Protein AF-A0A7K2M2U3-F1 (afdb_monomer_lite)

Secondary structure (DSSP, 8-state):
------HHHHHHHHHHHHTT--EEEEE--GGGSHHHHHHHHHHHHHH-TTEEEEE--SS----TT------PPPPHHHHHHHHHHHHHHPPP-

Structure (mmCIF, N/CA/C/O backbone):
data_AF-A0A7K2M2U3-F1
#
_entry.id   AF-A0A7K2M2U3-F1
#
loop_
_atom_site.group_PDB
_atom_site.id
_atom_site.type_symbol
_atom_site.label_atom_id
_atom_site.label_alt_id
_atom_site.label_comp_id
_atom_site.label_asym_id
_atom_site.label_entity_id
_atom_site.label_seq_id
_atom_site.pdbx_PDB_ins_code
_atom_site.Cartn_x
_atom_site.Cartn_y
_atom_site.Cartn_z
_atom_site.occupancy
_atom_site.B_iso_or_equiv
_atom_site.auth_seq_id
_atom_site.auth_comp_id
_atom_site.auth_asym_id
_atom_site.auth_atom_id
_atom_site.pdbx_PDB_model_num
ATOM 1 N N . GLU A 1 1 ? 14.700 -26.222 0.730 1.00 38.25 1 GLU A N 1
ATOM 2 C CA . GLU A 1 1 ? 15.462 -25.361 -0.201 1.00 38.25 1 GLU A CA 1
ATOM 3 C C . GLU A 1 1 ? 14.645 -24.085 -0.400 1.00 38.25 1 GLU A C 1
ATOM 5 O O . GLU A 1 1 ? 13.642 -24.116 -1.080 1.00 38.25 1 GLU A O 1
ATOM 10 N N . GLY A 1 2 ? 14.796 -22.989 0.333 1.00 42.41 2 GLY A N 1
ATOM 11 C CA . GLY A 1 2 ? 16.004 -22.309 0.777 1.00 42.41 2 GLY A CA 1
ATOM 12 C C . GLY A 1 2 ? 16.066 -20.951 0.066 1.00 42.41 2 GLY A C 1
ATOM 13 O O . GLY A 1 2 ? 17.007 -20.730 -0.683 1.00 42.41 2 GLY A O 1
ATOM 14 N N . LEU A 1 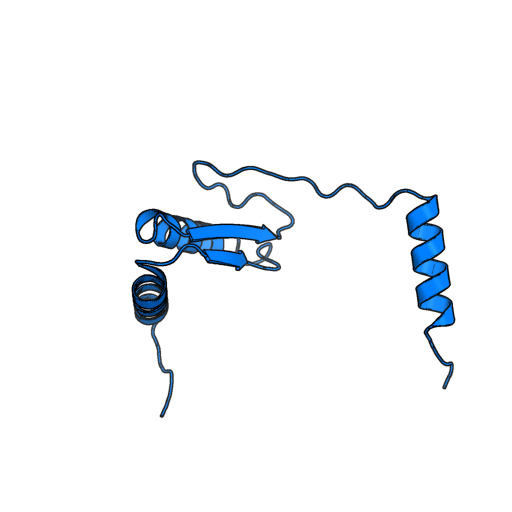3 ? 15.049 -20.083 0.244 1.00 51.28 3 LEU A N 1
ATOM 15 C CA . LEU A 1 3 ? 14.985 -18.718 -0.313 1.00 51.28 3 LEU A CA 1
ATOM 16 C C . LEU A 1 3 ? 16.082 -17.820 0.287 1.00 51.28 3 LEU A C 1
ATOM 18 O O . LEU A 1 3 ? 15.810 -16.868 1.014 1.00 51.28 3 LEU A O 1
ATOM 22 N N . ARG A 1 4 ? 17.346 -18.087 -0.026 1.00 56.84 4 ARG A N 1
ATOM 23 C CA . ARG A 1 4 ? 18.394 -17.073 0.091 1.00 56.84 4 ARG A CA 1
ATOM 24 C C . ARG A 1 4 ? 18.402 -16.280 -1.206 1.00 56.84 4 ARG A C 1
ATOM 26 O O . ARG A 1 4 ? 19.254 -16.465 -2.061 1.00 56.84 4 ARG A O 1
ATOM 33 N N . SER A 1 5 ? 17.361 -15.468 -1.355 1.00 57.59 5 SER A N 1
ATOM 34 C CA . SER A 1 5 ? 17.222 -14.496 -2.430 1.00 57.59 5 SER A CA 1
ATOM 35 C C . SER A 1 5 ? 17.914 -13.216 -2.004 1.00 57.59 5 SER A C 1
ATOM 37 O O . SER A 1 5 ? 17.607 -12.693 -0.932 1.00 57.59 5 SER A O 1
ATOM 39 N N . THR A 1 6 ? 18.792 -12.673 -2.839 1.00 64.31 6 THR A N 1
ATOM 40 C CA . THR A 1 6 ? 19.139 -11.259 -2.700 1.00 64.31 6 THR A CA 1
ATOM 41 C C . THR A 1 6 ? 17.916 -10.416 -3.090 1.00 64.31 6 THR A C 1
ATOM 43 O O . THR A 1 6 ? 16.995 -10.911 -3.751 1.00 64.31 6 THR A O 1
ATOM 46 N N . ALA A 1 7 ? 17.852 -9.159 -2.645 1.00 61.34 7 ALA A N 1
ATOM 47 C CA . ALA A 1 7 ? 16.721 -8.273 -2.946 1.00 61.34 7 ALA A CA 1
ATOM 48 C C . ALA A 1 7 ? 16.513 -8.084 -4.463 1.00 61.34 7 ALA A C 1
ATOM 50 O O . ALA A 1 7 ? 15.377 -7.987 -4.925 1.00 61.34 7 ALA A O 1
ATOM 51 N N . VAL A 1 8 ? 17.607 -8.107 -5.235 1.00 61.59 8 VAL A N 1
ATOM 52 C CA . VAL A 1 8 ? 17.594 -7.995 -6.701 1.00 61.59 8 VAL A CA 1
ATOM 53 C C . VAL A 1 8 ? 16.915 -9.215 -7.328 1.00 61.59 8 VAL A C 1
ATOM 55 O O . VAL A 1 8 ? 15.983 -9.053 -8.113 1.00 61.59 8 VAL A O 1
ATOM 58 N N . ASP A 1 9 ? 17.249 -10.426 -6.865 1.00 80.12 9 ASP A N 1
ATOM 59 C CA . ASP A 1 9 ? 16.602 -11.655 -7.351 1.00 80.12 9 ASP A CA 1
ATOM 60 C C . ASP A 1 9 ? 15.095 -11.686 -7.030 1.00 80.12 9 ASP A C 1
ATOM 62 O O . ASP A 1 9 ? 14.314 -12.353 -7.708 1.00 80.12 9 ASP A O 1
ATOM 66 N N . GLY A 1 10 ? 14.672 -10.998 -5.965 1.00 87.12 10 GLY A N 1
ATOM 67 C CA . GLY A 1 10 ? 13.267 -10.897 -5.572 1.00 87.12 10 GLY A CA 1
ATOM 68 C C . GLY A 1 10 ? 12.455 -10.031 -6.531 1.00 87.12 10 GLY A C 1
ATOM 69 O O . GLY A 1 10 ? 11.398 -10.461 -6.995 1.00 87.12 10 GLY A O 1
ATOM 70 N N . LEU A 1 11 ? 12.968 -8.840 -6.853 1.00 89.69 11 LEU A N 1
ATOM 71 C CA . LEU A 1 11 ? 12.319 -7.919 -7.784 1.00 89.69 11 LEU A CA 1
ATOM 72 C C . LEU A 1 11 ? 12.254 -8.504 -9.197 1.00 89.69 11 LEU A C 1
ATOM 74 O O . LEU A 1 11 ? 11.204 -8.434 -9.825 1.00 89.69 11 LEU A O 1
ATOM 78 N N . ASP A 1 12 ? 13.331 -9.127 -9.680 1.00 91.62 12 ASP A N 1
ATOM 79 C CA . ASP A 1 12 ? 13.344 -9.735 -11.015 1.00 91.62 12 ASP A CA 1
ATOM 80 C C . ASP A 1 12 ? 12.302 -10.845 -11.159 1.00 91.62 12 ASP A C 1
ATOM 82 O O . ASP A 1 12 ? 11.562 -10.877 -12.145 1.00 91.62 12 ASP A O 1
ATOM 86 N N . ARG A 1 13 ? 12.184 -11.717 -10.150 1.00 92.31 13 ARG A N 1
ATOM 87 C CA . ARG A 1 13 ? 11.147 -12.758 -10.144 1.00 92.31 13 ARG A CA 1
ATOM 88 C C . ARG A 1 13 ? 9.743 -12.174 -10.075 1.00 92.31 13 ARG A C 1
ATOM 90 O O . ARG A 1 13 ? 8.845 -12.703 -10.724 1.00 92.31 13 ARG A O 1
ATOM 97 N N . LEU A 1 14 ? 9.546 -11.107 -9.302 1.00 92.69 14 LEU A N 1
ATOM 98 C CA . LEU A 1 14 ? 8.251 -10.439 -9.224 1.00 92.69 14 LEU A CA 1
ATOM 99 C C . LEU A 1 14 ? 7.876 -9.807 -10.569 1.00 92.69 14 LEU A C 1
ATOM 101 O O . LEU A 1 14 ? 6.766 -10.030 -11.041 1.00 92.69 14 LEU A O 1
ATOM 105 N N . CYS A 1 15 ? 8.800 -9.086 -11.208 1.00 93.62 15 CYS A N 1
ATOM 106 C CA . CYS A 1 15 ? 8.564 -8.493 -12.520 1.00 93.62 15 CYS A CA 1
ATOM 107 C C . CYS A 1 15 ? 8.242 -9.563 -13.568 1.00 93.62 15 CYS A C 1
ATOM 109 O O . CYS A 1 15 ? 7.248 -9.430 -14.270 1.00 93.62 15 CYS A O 1
ATOM 111 N N . GLY A 1 16 ? 9.007 -10.659 -13.620 1.00 93.38 16 GLY A N 1
ATOM 112 C CA . GLY A 1 16 ? 8.723 -11.763 -14.544 1.00 93.38 16 GLY A CA 1
ATOM 113 C C . GLY A 1 16 ? 7.370 -12.442 -14.288 1.00 93.38 16 GLY A C 1
ATOM 114 O O . GLY A 1 16 ? 6.725 -12.918 -15.215 1.00 93.38 16 GLY A O 1
ATOM 115 N N . ALA A 1 17 ? 6.887 -12.461 -13.042 1.00 92.00 17 ALA A N 1
ATOM 116 C CA . ALA A 1 17 ? 5.555 -12.980 -12.730 1.00 92.00 17 ALA A CA 1
ATOM 117 C C . ALA A 1 17 ? 4.412 -12.024 -13.136 1.00 92.00 17 ALA A C 1
ATOM 119 O O . ALA A 1 17 ? 3.270 -12.474 -13.283 1.00 92.00 17 ALA A O 1
ATOM 120 N N . LEU A 1 18 ? 4.706 -10.727 -13.289 1.00 94.00 18 LEU A N 1
ATOM 121 C CA . LEU A 1 18 ? 3.739 -9.649 -13.520 1.00 94.00 18 LEU A CA 1
ATOM 122 C C . LEU A 1 18 ? 3.793 -9.035 -14.930 1.00 94.00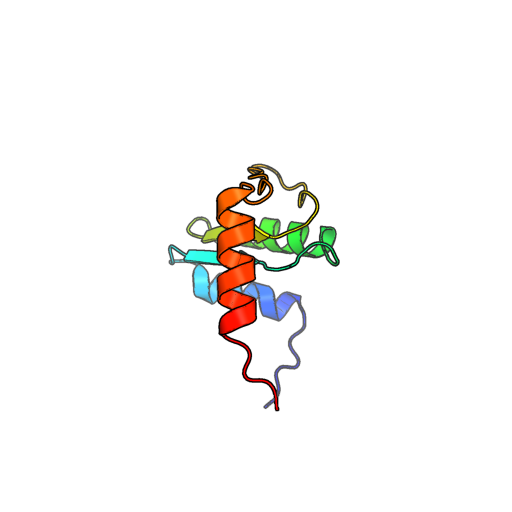 18 LEU A C 1
ATOM 124 O O . LEU A 1 18 ? 2.911 -8.244 -15.246 1.00 94.00 18 LEU A O 1
ATOM 128 N N . GLU A 1 19 ? 4.781 -9.388 -15.757 1.00 82.38 19 GLU A N 1
ATOM 129 C CA . GLU A 1 19 ? 5.087 -8.756 -17.054 1.00 82.38 19 GLU A CA 1
ATOM 130 C C . GLU A 1 19 ? 3.855 -8.572 -17.959 1.00 82.38 19 GLU A C 1
ATOM 132 O O . GLU A 1 19 ? 3.590 -7.459 -18.407 1.00 82.38 19 GLU A O 1
ATOM 137 N N . ASP A 1 20 ? 3.035 -9.616 -18.109 1.00 84.88 20 ASP A N 1
ATOM 138 C CA . ASP A 1 20 ? 1.828 -9.610 -18.952 1.00 84.88 20 ASP A CA 1
ATOM 139 C C . ASP A 1 20 ? 0.517 -9.523 -18.148 1.00 84.88 20 ASP A C 1
ATOM 141 O O . ASP A 1 20 ? -0.540 -9.974 -18.600 1.00 84.88 20 ASP A O 1
ATOM 145 N N . ARG A 1 21 ? 0.564 -9.015 -16.909 1.00 91.12 21 ARG A N 1
ATOM 146 C CA . ARG A 1 21 ? -0.604 -8.978 -16.017 1.00 91.12 21 ARG A CA 1
ATOM 147 C C . ARG A 1 21 ? -1.030 -7.560 -15.684 1.00 91.12 21 ARG A C 1
ATOM 149 O O . ARG A 1 21 ? -0.234 -6.724 -15.269 1.00 91.12 21 ARG A O 1
ATOM 156 N N . GLU A 1 22 ? -2.339 -7.348 -15.728 1.00 95.75 22 GLU A N 1
ATOM 157 C CA . GLU A 1 22 ? -2.967 -6.241 -15.020 1.00 95.75 22 GLU A CA 1
ATOM 158 C C . GLU A 1 22 ? -3.104 -6.622 -13.544 1.00 95.75 22 GLU A C 1
ATOM 160 O O . GLU A 1 22 ? -3.818 -7.566 -13.196 1.00 95.75 22 GLU A O 1
ATOM 165 N N . ALA A 1 23 ? -2.385 -5.926 -12.664 1.00 95.69 23 ALA A N 1
ATOM 166 C CA . ALA A 1 23 ? -2.365 -6.254 -11.241 1.00 95.69 23 ALA A CA 1
ATOM 167 C C . ALA A 1 23 ? -2.348 -5.003 -10.363 1.00 95.69 23 ALA A C 1
ATOM 169 O O . ALA A 1 23 ? -1.729 -3.995 -10.696 1.00 95.69 23 ALA A O 1
ATOM 170 N N . LEU A 1 24 ? -2.998 -5.091 -9.203 1.00 96.75 24 LEU A N 1
ATOM 171 C CA . LEU A 1 24 ? -2.868 -4.110 -8.131 1.00 96.75 24 LEU A CA 1
ATOM 172 C C . LEU A 1 24 ? -1.966 -4.688 -7.042 1.00 96.75 24 LEU A C 1
ATOM 174 O O . LEU A 1 24 ? -2.322 -5.684 -6.412 1.00 96.75 24 LEU A O 1
ATOM 178 N N . LEU A 1 25 ? -0.823 -4.049 -6.806 1.00 95.75 25 LEU A N 1
ATOM 179 C CA . LEU A 1 25 ? 0.051 -4.356 -5.682 1.00 95.75 25 LEU A CA 1
ATOM 180 C C . LEU A 1 25 ? -0.221 -3.384 -4.534 1.00 95.75 25 LEU A C 1
ATOM 182 O O . LEU A 1 25 ? -0.137 -2.169 -4.712 1.00 95.75 25 LEU A O 1
ATOM 186 N N . VAL A 1 26 ? -0.524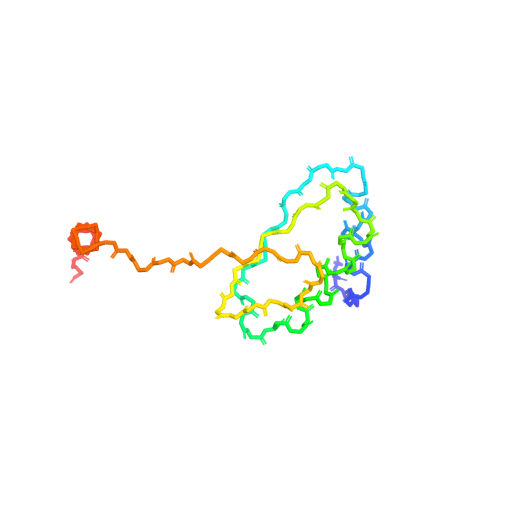 -3.926 -3.355 1.00 96.94 26 VAL A N 1
ATOM 187 C CA . VAL A 1 26 ? -0.693 -3.137 -2.131 1.00 96.94 26 VAL A CA 1
ATOM 188 C C . VAL A 1 26 ? 0.590 -3.207 -1.313 1.00 96.94 26 VAL A C 1
ATOM 190 O O . VAL A 1 26 ? 1.029 -4.298 -0.947 1.00 96.94 26 VAL A O 1
ATOM 193 N N . LEU A 1 27 ? 1.181 -2.049 -1.035 1.00 96.19 27 LEU A N 1
ATOM 194 C CA . LEU A 1 27 ? 2.309 -1.899 -0.123 1.00 96.19 27 LEU A CA 1
ATOM 195 C C . LEU A 1 27 ? 1.779 -1.307 1.177 1.00 96.19 27 LEU A C 1
ATOM 197 O O . LEU A 1 27 ? 1.325 -0.168 1.193 1.00 96.19 27 LEU A O 1
ATOM 201 N N . ASP A 1 28 ? 1.790 -2.092 2.246 1.00 96.25 28 ASP A N 1
ATOM 202 C CA . ASP A 1 28 ? 1.219 -1.669 3.521 1.00 96.25 28 ASP A CA 1
ATOM 203 C C . ASP A 1 28 ? 2.298 -1.126 4.470 1.00 96.25 28 ASP A C 1
ATOM 205 O O . ASP A 1 28 ? 3.417 -1.642 4.497 1.00 96.25 28 ASP A O 1
ATOM 209 N N . ASN A 1 29 ? 1.943 -0.116 5.264 1.00 92.75 29 ASN A N 1
ATOM 210 C CA . ASN A 1 29 ? 2.716 0.399 6.396 1.00 92.75 29 ASN A CA 1
ATOM 211 C C . ASN A 1 29 ? 4.150 0.841 6.025 1.00 92.75 29 ASN A C 1
ATOM 213 O O . ASN A 1 29 ? 5.139 0.463 6.667 1.00 92.75 29 ASN A O 1
ATOM 217 N N . CYS A 1 30 ? 4.271 1.621 4.948 1.00 96.62 30 CYS A N 1
ATOM 218 C CA . CYS A 1 30 ? 5.555 2.031 4.381 1.00 96.62 30 CYS A CA 1
ATOM 219 C C . CYS A 1 30 ? 6.288 3.117 5.190 1.00 96.62 30 CYS A C 1
ATOM 221 O O . CYS A 1 30 ? 7.432 3.409 4.855 1.00 96.62 30 CYS A O 1
ATOM 223 N N . GLU A 1 31 ? 5.713 3.682 6.262 1.00 93.88 31 GLU A N 1
ATOM 224 C CA . GLU A 1 31 ? 6.287 4.830 6.997 1.00 93.88 31 GLU A CA 1
ATOM 225 C C . GLU A 1 31 ? 7.684 4.596 7.597 1.00 93.88 31 GLU A C 1
ATOM 227 O O . GLU A 1 31 ? 8.385 5.542 7.940 1.00 93.88 31 GLU A O 1
ATOM 232 N N . HIS A 1 32 ? 8.106 3.341 7.742 1.00 94.31 32 HIS A N 1
ATOM 233 C CA . HIS A 1 32 ? 9.438 2.998 8.244 1.00 94.31 32 HIS A CA 1
ATOM 234 C C . HIS A 1 32 ? 10.472 2.777 7.135 1.00 94.31 32 HIS A C 1
ATOM 236 O O . HIS A 1 32 ? 11.658 2.666 7.432 1.00 94.31 32 HIS A O 1
ATOM 242 N N . LEU A 1 33 ? 10.027 2.668 5.882 1.00 95.31 33 LEU A N 1
ATOM 243 C CA . LEU A 1 33 ? 10.821 2.252 4.724 1.00 95.31 33 LEU A CA 1
ATOM 244 C C . LEU A 1 33 ? 10.457 3.074 3.481 1.00 95.31 33 LEU A C 1
ATOM 246 O O . LEU A 1 33 ? 10.437 2.546 2.373 1.00 95.31 33 LEU A O 1
ATOM 250 N N . VAL A 1 34 ? 10.133 4.353 3.652 1.00 95.25 34 VAL A N 1
ATOM 251 C CA . VAL A 1 34 ? 9.566 5.188 2.583 1.00 95.25 34 VAL A CA 1
ATOM 252 C C . VAL A 1 34 ? 10.488 5.256 1.367 1.00 95.25 34 VAL A C 1
ATOM 254 O O . VAL A 1 34 ? 10.045 4.991 0.252 1.00 95.25 34 VAL A O 1
ATOM 257 N N . GLU A 1 35 ? 11.782 5.501 1.576 1.00 95.50 35 GLU A N 1
ATOM 258 C CA . GLU A 1 35 ? 12.782 5.553 0.500 1.00 95.50 35 GLU A CA 1
ATOM 259 C C . GLU A 1 35 ? 12.918 4.212 -0.241 1.00 95.50 35 GLU A C 1
ATOM 261 O O . GLU A 1 35 ? 12.971 4.159 -1.474 1.00 95.50 35 GLU A O 1
ATOM 266 N N . ASP A 1 36 ? 12.933 3.104 0.501 1.00 94.81 36 ASP A N 1
ATOM 267 C CA . ASP A 1 36 ? 13.044 1.763 -0.069 1.00 94.81 36 ASP A CA 1
ATOM 268 C C . ASP A 1 36 ? 11.779 1.357 -0.830 1.00 94.81 36 ASP A C 1
ATOM 270 O O . ASP A 1 36 ? 11.871 0.798 -1.927 1.00 94.81 36 ASP A O 1
ATOM 274 N N . ALA A 1 37 ? 10.605 1.684 -0.288 1.00 95.81 37 ALA A N 1
ATOM 275 C CA . ALA A 1 37 ? 9.314 1.465 -0.924 1.00 95.81 37 ALA A CA 1
ATOM 276 C C . ALA A 1 37 ? 9.179 2.298 -2.205 1.00 95.81 37 ALA A C 1
ATOM 278 O O . ALA A 1 37 ? 8.754 1.769 -3.232 1.00 95.81 37 ALA A O 1
ATOM 279 N N . ALA A 1 38 ? 9.605 3.564 -2.181 1.00 96.50 38 ALA A N 1
ATOM 280 C CA . ALA A 1 38 ? 9.626 4.450 -3.341 1.00 96.50 38 ALA A CA 1
ATOM 281 C C . ALA A 1 38 ? 10.522 3.899 -4.458 1.00 96.50 38 ALA A C 1
ATOM 283 O O . ALA A 1 38 ? 10.098 3.783 -5.611 1.00 96.50 38 ALA A O 1
ATOM 284 N N . ARG A 1 39 ? 11.746 3.478 -4.110 1.00 95.56 39 ARG A N 1
ATOM 285 C CA . ARG A 1 39 ? 12.683 2.850 -5.051 1.00 95.56 39 ARG A CA 1
ATOM 286 C C . ARG A 1 39 ? 12.109 1.567 -5.649 1.00 95.56 39 ARG A C 1
ATOM 288 O O . ARG A 1 39 ? 12.177 1.374 -6.862 1.00 95.56 39 ARG A O 1
ATOM 295 N N . PHE A 1 40 ? 11.540 0.696 -4.819 1.00 94.69 40 PHE A N 1
ATOM 296 C CA . PHE A 1 40 ? 10.914 -0.544 -5.269 1.00 94.69 40 PHE A CA 1
ATOM 297 C C . PHE A 1 40 ? 9.726 -0.277 -6.206 1.00 94.69 40 PHE A C 1
ATOM 299 O O . PHE A 1 40 ? 9.672 -0.845 -7.298 1.00 94.69 40 PHE A O 1
ATOM 306 N N . ALA A 1 41 ? 8.814 0.620 -5.821 1.00 95.38 41 ALA A N 1
ATOM 307 C CA . ALA A 1 41 ? 7.646 0.978 -6.619 1.00 95.38 41 ALA A CA 1
ATOM 308 C C . ALA A 1 41 ? 8.049 1.586 -7.969 1.00 95.38 41 ALA A C 1
ATOM 310 O O . ALA A 1 41 ? 7.506 1.191 -8.998 1.00 95.38 41 ALA A O 1
ATOM 311 N N . GLY A 1 42 ? 9.042 2.480 -7.987 1.00 94.88 42 GLY A N 1
ATOM 312 C CA . GLY A 1 42 ? 9.555 3.074 -9.222 1.00 94.88 42 GLY A CA 1
ATOM 313 C C . GLY A 1 42 ? 10.129 2.035 -10.189 1.00 94.88 42 GLY A C 1
ATOM 314 O O . GLY A 1 42 ? 9.799 2.045 -11.375 1.00 94.88 42 GLY A O 1
ATOM 315 N N . LEU A 1 43 ? 10.939 1.095 -9.688 1.00 94.12 43 LEU A N 1
ATOM 316 C CA . LEU A 1 43 ? 11.496 0.021 -10.515 1.00 94.12 43 LEU A CA 1
ATOM 317 C C . LEU A 1 43 ? 10.416 -0.934 -11.040 1.00 94.12 43 LEU A C 1
ATOM 319 O O . LEU A 1 43 ? 10.484 -1.353 -12.195 1.00 94.12 43 LEU A O 1
ATOM 323 N N . LEU A 1 44 ? 9.432 -1.278 -10.205 1.00 93.94 44 LEU A N 1
ATOM 324 C CA . LEU A 1 44 ? 8.336 -2.163 -10.589 1.00 93.94 44 LEU A CA 1
ATOM 325 C C . LEU A 1 44 ? 7.455 -1.522 -11.668 1.00 93.94 44 LEU A C 1
ATOM 327 O O . LEU A 1 44 ? 7.220 -2.134 -12.706 1.00 93.94 44 LEU A O 1
ATOM 331 N N . LEU A 1 45 ? 7.018 -0.279 -11.454 1.00 94.00 45 LEU A N 1
ATOM 332 C CA . LEU A 1 45 ? 6.167 0.457 -12.395 1.00 94.00 45 LEU A CA 1
ATOM 333 C C . LEU A 1 45 ? 6.867 0.700 -13.739 1.00 94.00 45 LEU A C 1
ATOM 335 O O . LEU A 1 45 ? 6.224 0.651 -14.783 1.00 94.00 45 LEU A O 1
ATOM 339 N N . GLY A 1 46 ? 8.187 0.913 -13.731 1.00 93.06 46 GLY A N 1
ATOM 340 C CA . GLY A 1 46 ? 8.967 1.064 -14.960 1.00 93.06 46 GLY A CA 1
ATOM 341 C C . GLY A 1 46 ? 9.101 -0.223 -15.784 1.00 93.06 46 GLY A C 1
ATOM 342 O O . GLY A 1 46 ? 9.317 -0.148 -16.991 1.00 93.06 46 GLY A O 1
ATOM 343 N N . ARG A 1 47 ? 8.982 -1.399 -15.154 1.00 93.62 47 ARG A N 1
ATOM 344 C CA . ARG A 1 47 ? 9.149 -2.711 -15.808 1.00 93.62 47 ARG A CA 1
ATOM 345 C C . ARG A 1 47 ? 7.833 -3.409 -16.125 1.00 93.62 47 ARG A C 1
ATOM 347 O O . ARG A 1 47 ? 7.794 -4.213 -17.047 1.00 93.62 47 ARG A O 1
ATOM 354 N N . CYS A 1 48 ? 6.782 -3.122 -15.367 1.00 95.19 48 CYS A N 1
ATOM 355 C CA . CYS A 1 48 ? 5.492 -3.792 -15.471 1.00 95.19 48 CYS A CA 1
ATOM 356 C C . CYS A 1 48 ? 4.385 -2.745 -15.679 1.00 95.19 48 CYS A C 1
ATOM 358 O O . CYS A 1 48 ? 3.738 -2.342 -14.712 1.00 95.19 48 CYS A O 1
ATOM 360 N N . PRO A 1 49 ? 4.142 -2.287 -16.922 1.00 91.81 49 PRO A N 1
ATOM 361 C CA . PRO A 1 49 ? 3.214 -1.185 -17.199 1.00 91.81 49 PRO A CA 1
ATOM 362 C C . PRO A 1 49 ? 1.742 -1.510 -16.885 1.00 91.81 49 PRO A C 1
ATOM 364 O O . PRO A 1 49 ? 0.945 -0.595 -16.698 1.00 91.81 49 PRO A O 1
ATOM 367 N N . GLY A 1 50 ? 1.375 -2.796 -16.803 1.00 94.38 50 GLY A N 1
ATOM 368 C CA . GLY A 1 50 ? 0.046 -3.243 -16.361 1.00 94.38 50 GLY A CA 1
ATOM 369 C C . GLY A 1 50 ? -0.158 -3.204 -14.840 1.00 94.38 50 GLY A C 1
ATOM 370 O O . GLY A 1 50 ? -1.274 -3.406 -14.356 1.00 94.38 50 GLY A O 1
ATOM 371 N N . VAL A 1 51 ? 0.896 -2.946 -14.061 1.00 96.06 51 VAL A N 1
ATOM 372 C CA . VAL A 1 51 ? 0.828 -2.936 -12.599 1.00 96.06 51 VAL A CA 1
ATOM 373 C C . VAL A 1 51 ? 0.453 -1.550 -12.087 1.00 96.06 51 VAL A C 1
ATOM 375 O O . VAL A 1 51 ? 0.991 -0.528 -12.503 1.00 96.06 51 VAL A O 1
ATOM 378 N N . ARG A 1 52 ? -0.447 -1.524 -11.107 1.00 96.38 52 ARG A N 1
ATOM 379 C CA . ARG A 1 52 ? -0.779 -0.351 -10.297 1.00 96.38 52 ARG A CA 1
ATOM 380 C C . ARG A 1 52 ? -0.318 -0.594 -8.869 1.00 96.38 52 ARG A C 1
ATOM 382 O O . ARG A 1 52 ? -0.432 -1.710 -8.368 1.00 96.38 52 ARG A O 1
ATOM 389 N N . VAL A 1 53 ? 0.162 0.450 -8.202 1.00 96.62 53 VAL A N 1
ATOM 390 C CA . VAL A 1 53 ? 0.585 0.380 -6.798 1.00 96.62 53 VAL A CA 1
ATOM 391 C C . VAL A 1 53 ? -0.351 1.220 -5.937 1.00 96.62 53 VAL A C 1
ATOM 393 O O . VAL A 1 53 ? -0.638 2.368 -6.271 1.00 96.62 53 VAL A O 1
ATOM 396 N N . LEU A 1 54 ? -0.817 0.644 -4.830 1.00 97.81 54 LEU A N 1
ATOM 397 C CA . LEU A 1 54 ? -1.453 1.360 -3.728 1.00 97.81 54 LEU A CA 1
ATOM 398 C C . LEU A 1 54 ? -0.555 1.224 -2.501 1.00 97.81 54 LEU A C 1
ATOM 400 O O . LEU A 1 54 ? -0.420 0.128 -1.965 1.00 97.81 54 LEU A O 1
ATOM 404 N N . ALA A 1 55 ? 0.052 2.321 -2.066 1.00 97.56 55 ALA A N 1
ATOM 405 C CA . ALA A 1 55 ? 0.857 2.346 -0.853 1.00 97.56 55 ALA A CA 1
ATOM 406 C C . ALA A 1 55 ? 0.068 2.982 0.299 1.00 97.56 55 ALA A C 1
ATOM 408 O O . ALA A 1 55 ? -0.573 4.016 0.109 1.00 97.56 55 ALA A O 1
ATOM 409 N N . THR A 1 56 ? 0.122 2.384 1.488 1.00 96.44 56 THR A N 1
ATOM 410 C CA . THR A 1 56 ? -0.316 3.020 2.735 1.00 96.44 56 THR A CA 1
ATOM 411 C C . THR A 1 56 ? 0.924 3.482 3.503 1.00 96.44 56 THR A C 1
ATOM 413 O O . THR A 1 56 ? 1.923 2.767 3.622 1.00 96.44 56 THR A O 1
ATOM 416 N N . SER A 1 57 ? 0.897 4.726 3.970 1.00 96.56 57 SER A N 1
ATOM 417 C CA . SER A 1 57 ? 2.008 5.359 4.678 1.00 96.56 57 SER A CA 1
ATOM 418 C C . SER A 1 57 ? 1.502 6.596 5.416 1.00 96.56 57 SER A C 1
ATOM 420 O O . SER A 1 57 ? 0.439 7.133 5.093 1.00 96.56 57 SER A O 1
ATOM 422 N N . ARG A 1 58 ? 2.274 7.068 6.397 1.00 96.00 58 ARG A N 1
ATOM 423 C CA . ARG A 1 58 ? 2.029 8.342 7.096 1.00 96.00 58 ARG A CA 1
ATOM 424 C C . ARG A 1 58 ? 2.617 9.551 6.368 1.00 96.00 58 ARG A C 1
ATOM 426 O O . ARG A 1 58 ? 2.289 10.682 6.711 1.00 96.00 58 ARG A O 1
ATOM 433 N N . GLU A 1 59 ? 3.463 9.308 5.376 1.00 95.50 59 GLU A N 1
ATOM 434 C CA . GLU A 1 59 ? 4.081 10.319 4.521 1.00 95.50 59 GLU A CA 1
ATOM 435 C C . GLU A 1 59 ? 4.144 9.835 3.067 1.00 95.50 59 GLU A C 1
ATOM 437 O O . GLU A 1 59 ? 4.057 8.635 2.797 1.00 95.50 59 GLU A O 1
ATOM 442 N N . ALA A 1 60 ? 4.248 10.777 2.128 1.00 96.44 60 ALA A N 1
ATOM 443 C CA . ALA A 1 60 ? 4.319 10.486 0.697 1.00 96.44 60 ALA A CA 1
ATOM 444 C C . ALA A 1 60 ? 5.565 9.652 0.357 1.00 96.44 60 ALA A C 1
ATOM 446 O O . ALA A 1 60 ? 6.627 9.886 0.931 1.00 96.44 60 ALA A O 1
ATOM 447 N N . LEU A 1 61 ? 5.466 8.738 -0.615 1.00 96.06 61 LEU A N 1
ATOM 448 C CA . LEU A 1 61 ? 6.634 8.002 -1.118 1.00 96.06 61 LEU A CA 1
ATOM 449 C C . LEU A 1 61 ? 7.556 8.908 -1.947 1.00 96.06 61 LEU A C 1
ATOM 451 O O . LEU A 1 61 ? 8.746 8.629 -2.071 1.00 96.06 61 LEU A O 1
ATOM 455 N N . GLY A 1 62 ? 7.027 9.991 -2.520 1.00 95.38 62 GLY A N 1
ATOM 456 C CA . GLY A 1 62 ? 7.805 10.978 -3.265 1.00 95.38 62 GLY A CA 1
ATOM 457 C C . GLY A 1 62 ? 8.215 10.511 -4.663 1.00 95.38 62 GLY A C 1
ATOM 458 O O . GLY A 1 62 ? 9.235 10.961 -5.185 1.00 95.38 62 GLY A O 1
ATOM 459 N N . ILE A 1 63 ? 7.444 9.611 -5.284 1.00 94.56 63 ILE A N 1
ATOM 460 C CA . ILE A 1 63 ? 7.718 9.119 -6.643 1.00 94.56 63 ILE A CA 1
ATOM 461 C C . ILE A 1 63 ? 7.009 9.960 -7.711 1.00 94.56 63 ILE A C 1
ATOM 463 O O . ILE A 1 63 ? 5.946 10.541 -7.492 1.00 94.56 63 ILE A O 1
ATOM 467 N N . THR A 1 64 ? 7.576 10.013 -8.917 1.00 92.06 64 THR A N 1
ATOM 468 C CA . THR A 1 64 ? 6.928 10.689 -10.048 1.00 92.06 64 THR A CA 1
ATOM 469 C C . THR A 1 64 ? 5.593 10.024 -10.387 1.00 92.06 64 THR A C 1
ATOM 471 O O . THR A 1 64 ? 5.525 8.809 -10.551 1.00 92.06 64 THR A O 1
ATOM 474 N N . GLY A 1 65 ? 4.539 10.831 -10.531 1.00 91.19 65 GLY A N 1
ATOM 475 C CA . GLY A 1 65 ? 3.191 10.338 -10.824 1.00 91.19 65 GLY A CA 1
ATOM 476 C C . GLY A 1 65 ? 2.425 9.826 -9.600 1.00 91.19 65 GLY A C 1
ATOM 477 O O . GLY A 1 65 ? 1.333 9.286 -9.768 1.00 91.19 65 GLY A O 1
ATOM 478 N N . GLU A 1 66 ? 2.960 10.000 -8.386 1.00 96.62 66 GLU A N 1
ATOM 479 C CA . GLU A 1 66 ? 2.243 9.688 -7.150 1.00 96.62 66 GLU A CA 1
ATOM 480 C C . GLU A 1 66 ? 0.975 10.540 -7.010 1.00 96.62 66 GLU A C 1
ATOM 482 O O . GLU A 1 66 ? 0.986 11.759 -7.196 1.00 96.62 66 GLU A O 1
ATOM 487 N N . VAL A 1 67 ? -0.123 9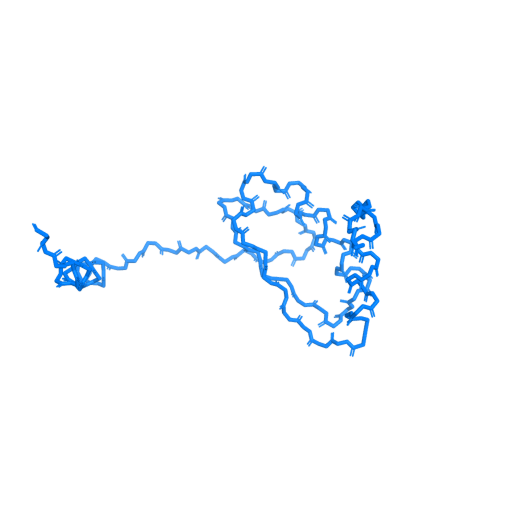.880 -6.644 1.00 97.50 67 VAL A N 1
ATOM 488 C CA . VAL A 1 67 ? -1.379 10.529 -6.271 1.00 97.50 67 VAL A CA 1
ATOM 489 C C . VAL A 1 67 ? -1.612 10.272 -4.791 1.00 97.50 67 VAL A C 1
ATOM 491 O O . VAL A 1 67 ? -1.806 9.130 -4.379 1.00 97.50 67 VAL A O 1
ATOM 494 N N . LEU A 1 68 ? -1.610 11.342 -3.997 1.00 97.31 68 LEU A N 1
ATOM 495 C CA . LEU A 1 68 ? -1.878 11.261 -2.567 1.00 97.31 68 LEU A CA 1
ATOM 496 C C . LEU A 1 68 ? -3.381 11.235 -2.308 1.00 97.31 68 LEU A C 1
ATOM 498 O O . LEU A 1 68 ? -4.126 12.081 -2.804 1.00 97.31 68 LEU A O 1
ATOM 502 N N . VAL A 1 69 ? -3.808 10.280 -1.485 1.00 97.25 69 VAL A N 1
ATOM 503 C CA . VAL A 1 69 ? -5.188 10.158 -1.013 1.00 97.25 69 VAL A CA 1
ATOM 504 C C . VAL A 1 69 ? -5.172 10.250 0.515 1.00 97.25 69 VAL A C 1
ATOM 506 O O . VAL A 1 69 ? -4.980 9.230 1.179 1.00 97.25 69 VAL A O 1
ATOM 509 N N . PRO A 1 70 ? -5.321 11.458 1.095 1.00 95.62 70 PRO A N 1
ATOM 510 C CA . PRO A 1 70 ? -5.390 11.623 2.542 1.00 95.62 70 PRO A CA 1
ATOM 511 C C . PRO A 1 70 ? -6.576 10.849 3.118 1.00 95.62 70 PRO A C 1
ATOM 513 O O . PRO A 1 70 ? -7.700 10.945 2.619 1.00 95.62 70 PRO A O 1
ATOM 516 N N . VAL A 1 71 ? -6.326 10.076 4.174 1.00 94.25 71 VAL A N 1
ATOM 517 C CA . VAL A 1 71 ? -7.382 9.375 4.905 1.00 94.25 71 VAL A CA 1
ATOM 518 C C . VAL A 1 71 ? -7.834 10.265 6.051 1.00 94.25 71 VAL A C 1
ATOM 520 O O . VAL A 1 71 ? -7.153 10.382 7.069 1.00 94.25 71 VAL A O 1
ATOM 523 N N . GLU A 1 72 ? -8.985 10.903 5.869 1.00 95.62 72 GLU A N 1
ATOM 524 C CA . GLU A 1 72 ? -9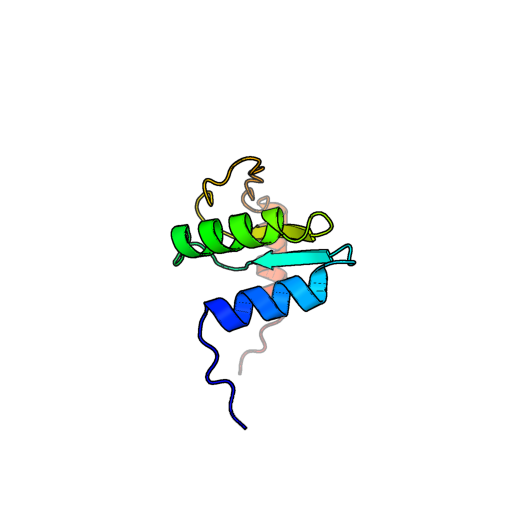.579 11.753 6.895 1.00 95.62 72 GLU A CA 1
ATOM 525 C C . GLU A 1 72 ? -9.985 10.944 8.138 1.00 95.62 72 GLU A C 1
ATOM 527 O O . GLU A 1 72 ? -10.356 9.766 8.032 1.00 95.62 72 GLU A O 1
ATOM 532 N N . PRO A 1 73 ? -9.972 11.569 9.330 1.00 95.88 73 PRO A N 1
ATOM 533 C CA . PRO A 1 73 ? -10.521 10.957 10.527 1.00 95.88 73 PRO A CA 1
ATOM 534 C C . PRO A 1 73 ? -11.966 10.500 10.317 1.00 95.88 73 PRO A C 1
ATOM 536 O O . PRO A 1 73 ? -12.767 11.145 9.637 1.00 95.88 73 PRO A O 1
ATOM 539 N N . LEU A 1 74 ? -12.323 9.392 10.962 1.00 97.25 74 LEU A N 1
ATOM 540 C CA . LEU A 1 74 ? -13.679 8.868 10.895 1.00 97.25 74 LEU A CA 1
ATOM 541 C C . LEU A 1 74 ? -14.673 9.889 11.497 1.00 97.25 74 LEU A C 1
ATOM 543 O O . LEU A 1 74 ? -14.420 10.387 12.599 1.00 97.25 74 LEU A O 1
ATOM 547 N N . PRO A 1 75 ? -15.817 10.183 10.842 1.00 97.69 75 PRO A N 1
ATOM 548 C CA . PRO A 1 75 ? -16.820 11.099 11.384 1.00 97.69 75 PRO A CA 1
ATOM 549 C C . PRO A 1 75 ? -17.276 10.688 12.786 1.00 97.69 75 PRO A C 1
ATOM 551 O O . PRO A 1 75 ? -17.419 9.496 13.062 1.00 97.69 75 PRO A O 1
ATOM 554 N N . ALA A 1 76 ? -17.558 11.662 13.657 1.00 97.62 76 ALA A N 1
ATOM 555 C CA . ALA A 1 76 ? -17.808 11.421 15.082 1.00 97.62 76 ALA A CA 1
ATOM 556 C C . ALA A 1 76 ? -18.879 10.346 15.349 1.00 97.62 76 ALA A C 1
ATOM 558 O O . ALA A 1 76 ? -18.663 9.447 16.159 1.00 97.62 76 ALA A O 1
ATOM 559 N N . GLU A 1 77 ? -20.002 10.380 14.629 1.00 98.00 77 GLU A N 1
ATOM 560 C CA . GLU A 1 77 ? -21.072 9.381 14.765 1.00 98.00 77 GLU A CA 1
ATOM 561 C C . GLU A 1 77 ? -20.619 7.971 14.355 1.00 98.00 77 GLU A C 1
ATOM 563 O O . GLU A 1 77 ? -20.933 6.981 15.018 1.00 98.00 77 GLU A O 1
ATOM 568 N N . ALA A 1 78 ? -19.844 7.865 13.273 1.00 97.81 78 ALA A N 1
ATOM 569 C CA . ALA A 1 78 ? -19.291 6.596 12.814 1.00 97.81 78 ALA A CA 1
ATOM 570 C C . ALA A 1 78 ? -18.214 6.071 13.778 1.00 97.81 78 ALA A C 1
ATOM 572 O O . ALA A 1 78 ? -18.172 4.870 14.041 1.00 97.81 78 ALA A O 1
ATOM 573 N N . ALA A 1 79 ? -17.401 6.959 14.358 1.00 98.00 79 ALA A N 1
ATOM 574 C CA . ALA A 1 79 ? -16.418 6.619 15.382 1.00 98.00 79 ALA A CA 1
ATOM 575 C C . ALA A 1 79 ? -17.075 6.098 16.667 1.00 98.00 79 ALA A C 1
ATOM 577 O O . ALA A 1 79 ? -16.670 5.057 17.182 1.00 98.00 79 ALA A O 1
ATOM 578 N N . GLN A 1 80 ? -18.133 6.759 17.147 1.00 98.12 80 GLN A N 1
ATOM 579 C CA . GLN A 1 80 ? -18.916 6.291 18.295 1.00 98.12 80 GLN A CA 1
ATOM 580 C C . GLN A 1 80 ? -19.552 4.925 18.027 1.00 98.12 80 GLN A C 1
ATOM 582 O O . GLN A 1 80 ? -19.485 4.035 18.876 1.00 98.12 80 GLN A O 1
ATOM 587 N N . ARG A 1 81 ? -20.130 4.730 16.834 1.00 97.81 81 ARG A N 1
ATOM 588 C CA . ARG A 1 81 ? -20.700 3.439 16.431 1.00 97.81 81 ARG A CA 1
ATOM 589 C C . ARG A 1 81 ? -19.642 2.337 16.431 1.00 97.81 81 ARG A C 1
ATOM 591 O O . ARG A 1 81 ? -19.854 1.314 17.077 1.00 97.81 81 ARG A O 1
ATOM 598 N N . LEU A 1 82 ? -18.496 2.570 15.789 1.00 97.25 82 LEU A N 1
ATOM 599 C CA . LEU A 1 82 ? -17.388 1.614 15.762 1.00 97.25 82 LEU A CA 1
ATOM 600 C C . LEU A 1 82 ? -16.901 1.283 17.179 1.00 97.25 82 LEU A C 1
ATOM 602 O O . LEU A 1 82 ? -16.688 0.116 17.498 1.00 97.25 82 LEU A O 1
ATOM 606 N N . PHE A 1 83 ? -16.764 2.286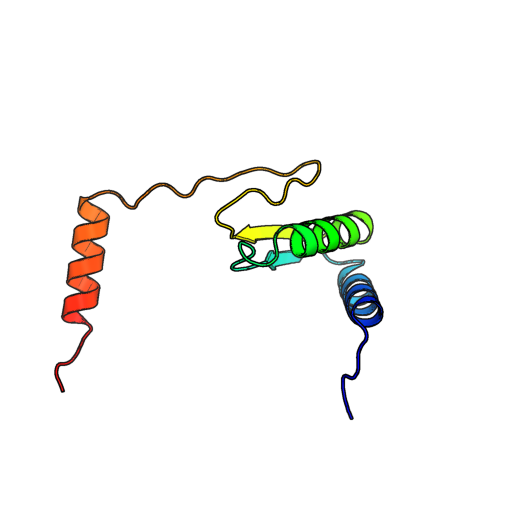 18.050 1.00 96.44 83 PHE A N 1
ATOM 607 C CA . PHE A 1 83 ? -16.378 2.074 19.444 1.00 96.44 83 PHE A CA 1
ATOM 608 C C . PHE A 1 83 ? -17.371 1.165 20.179 1.00 96.44 83 PHE A C 1
ATOM 610 O O . PHE A 1 83 ? -16.961 0.178 20.788 1.00 96.44 83 PHE A O 1
ATOM 617 N N . LEU A 1 84 ? -18.674 1.453 20.087 1.00 97.06 84 LEU A N 1
ATOM 618 C CA . LEU A 1 84 ? -19.719 0.646 20.722 1.00 97.06 84 LEU A CA 1
ATOM 619 C C . LEU A 1 84 ? -19.751 -0.788 20.176 1.00 97.06 84 LEU A C 1
ATOM 621 O O . LEU A 1 84 ? -19.904 -1.731 20.952 1.00 97.06 84 LEU A O 1
ATOM 625 N N . GLU A 1 85 ? -19.591 -0.967 18.864 1.00 96.75 85 GLU A N 1
ATOM 626 C CA . GLU A 1 85 ? -19.500 -2.287 18.230 1.00 96.75 85 GLU A CA 1
ATOM 627 C C . GLU A 1 85 ? -18.310 -3.087 18.769 1.00 96.75 85 GLU A C 1
ATOM 629 O O . GLU A 1 85 ? -18.473 -4.239 19.174 1.00 96.75 85 GLU A O 1
ATOM 634 N N . ARG A 1 86 ? -17.123 -2.470 18.846 1.00 96.06 86 ARG A N 1
ATOM 635 C CA . ARG A 1 86 ? -15.917 -3.125 19.372 1.00 96.06 86 ARG A CA 1
ATOM 636 C C . ARG A 1 86 ? -16.034 -3.430 20.861 1.00 96.06 86 ARG A C 1
ATOM 638 O O . ARG A 1 86 ? -15.698 -4.540 21.259 1.00 96.06 86 ARG A O 1
ATOM 645 N N . ALA A 1 87 ? -16.568 -2.508 21.662 1.00 95.44 87 ALA A N 1
ATOM 646 C CA . ALA A 1 87 ? -16.785 -2.713 23.093 1.00 95.44 87 ALA A CA 1
ATOM 647 C C . ALA A 1 87 ? -17.739 -3.887 23.374 1.00 95.44 87 ALA A C 1
ATOM 649 O O . ALA A 1 87 ? -17.508 -4.660 24.297 1.00 95.44 87 ALA A O 1
ATOM 650 N N . ARG A 1 88 ? -18.784 -4.059 22.553 1.00 95.31 88 ARG A N 1
ATOM 651 C CA . ARG A 1 88 ? -19.736 -5.179 22.664 1.00 95.31 88 ARG A CA 1
ATOM 652 C C . ARG A 1 88 ? -19.173 -6.512 22.172 1.00 95.31 88 ARG A C 1
ATOM 654 O O . ARG A 1 88 ? -19.595 -7.556 22.655 1.00 95.31 88 ARG A O 1
ATOM 661 N N . ALA A 1 89 ? -18.269 -6.488 21.193 1.00 94.06 89 ALA A N 1
ATOM 662 C CA . ALA A 1 89 ? -17.663 -7.697 20.634 1.00 94.06 89 ALA A CA 1
ATOM 663 C C . ALA A 1 89 ? -16.667 -8.370 21.597 1.00 94.06 89 ALA A C 1
ATOM 665 O O . ALA A 1 89 ? -16.382 -9.561 21.458 1.00 94.06 89 ALA A O 1
ATOM 666 N N . VAL A 1 90 ? -16.145 -7.627 22.575 1.00 92.56 90 VAL A N 1
ATOM 667 C CA . VAL A 1 90 ? -15.283 -8.174 23.625 1.00 92.56 90 VAL A CA 1
ATOM 668 C C . VAL A 1 90 ? -16.132 -8.985 24.605 1.00 92.56 90 VAL A C 1
ATOM 670 O O . VAL A 1 90 ? -17.049 -8.457 25.228 1.00 92.56 90 VAL A O 1
ATOM 673 N N . ARG A 1 91 ? -15.805 -10.271 24.784 1.00 77.00 91 ARG A N 1
ATOM 674 C CA . ARG A 1 91 ? -16.275 -11.041 25.944 1.00 77.00 91 ARG A CA 1
ATOM 675 C C . ARG A 1 91 ? -15.311 -10.777 27.097 1.00 77.00 91 ARG A C 1
ATOM 677 O O . ARG A 1 91 ? -14.127 -11.076 26.931 1.00 77.00 91 ARG A O 1
ATOM 684 N N . PRO A 1 92 ? -15.770 -10.239 28.235 1.00 71.62 92 PRO A N 1
ATOM 685 C CA . PRO A 1 92 ? -14.965 -10.253 29.445 1.00 71.62 92 PRO A CA 1
ATOM 686 C C . PRO A 1 92 ? -14.684 -11.717 29.798 1.00 71.62 92 PRO A C 1
ATOM 688 O O . PRO A 1 92 ? -15.614 -12.528 29.822 1.00 71.62 92 PRO A O 1
ATOM 691 N N . GLY A 1 93 ? -13.405 -12.051 29.965 1.00 63.53 93 GLY A N 1
ATOM 692 C CA . GLY A 1 93 ? -12.980 -13.305 30.584 1.00 63.53 93 GLY A CA 1
ATOM 693 C C . GLY A 1 93 ? -13.162 -13.251 32.091 1.00 63.53 93 GLY A C 1
ATOM 694 O O . GLY A 1 93 ? -13.047 -12.133 32.645 1.00 63.53 93 GLY A O 1
#

Radius of gyration: 18.65 Å; chains: 1; bounding box: 40×37×50 Å

pLDDT: mean 90.47, std 12.58, range [38.25, 98.12]

Sequence (93 aa):
EGLRSTAVDGLDRLCGALEDREALLVLDNCEHLVEDAARFAGLLLGRCPGVRVLATSREALGITGEVLVPVEPLPAEAAQRLFLERARAVRPG

Foldseek 3Di:
DDPPDDPVNVLVVVLVVQQPDQEEAEAEACAVPLQVVLVSVVVSCVRHVSYDYDYDYPDHSPHPPDDDDDDDDDPPVVVVVVVVVVVVVDDDD